Protein AF-A0A6I5C5K5-F1 (afdb_monomer_lite)

Radius of gyration: 12.7 Å; chains: 1; bounding box: 32×16×32 Å

Sequence (65 aa):
ATPSVTLCGPVPPSRWGPPPGDPRHRVLWHGPEGDPHGSDPDPALLRISPDEALDALDALPGPAR

Structure (mmCIF, N/CA/C/O backbone):
data_AF-A0A6I5C5K5-F1
#
_entry.id   AF-A0A6I5C5K5-F1
#
loop_
_atom_site.group_PDB
_atom_site.id
_atom_site.type_symbol
_atom_site.label_atom_id
_atom_site.label_alt_id
_atom_site.label_comp_id
_atom_site.label_asym_id
_atom_site.label_entity_id
_atom_site.label_seq_id
_atom_site.pdbx_PDB_ins_code
_atom_site.Cartn_x
_atom_site.Cartn_y
_atom_site.Cartn_z
_atom_site.occupancy
_atom_site.B_iso_or_equiv
_atom_site.auth_seq_id
_atom_site.auth_comp_id
_atom_site.auth_asym_id
_atom_site.auth_atom_id
_atom_site.pdbx_PDB_model_num
ATOM 1 N N . ALA A 1 1 ? -2.416 8.249 17.307 1.00 80.06 1 ALA A N 1
ATOM 2 C CA . ALA A 1 1 ? -1.944 8.304 15.912 1.00 80.06 1 ALA A CA 1
ATOM 3 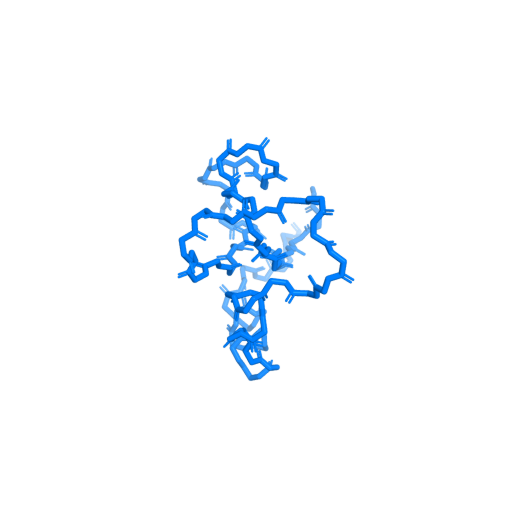C C . ALA A 1 1 ? -3.149 8.163 14.996 1.00 80.06 1 ALA A C 1
ATOM 5 O O . ALA A 1 1 ? -4.077 7.446 15.364 1.00 80.06 1 ALA A O 1
ATOM 6 N N . THR A 1 2 ? -3.157 8.871 13.868 1.00 88.06 2 THR A N 1
ATOM 7 C CA . THR A 1 2 ? -4.204 8.756 12.842 1.00 88.06 2 THR A CA 1
ATOM 8 C C . THR A 1 2 ? -4.014 7.449 12.065 1.00 88.06 2 THR A C 1
ATOM 10 O O . THR A 1 2 ? -2.875 7.194 11.669 1.00 88.06 2 THR A O 1
ATOM 13 N N . PRO A 1 3 ? -5.060 6.625 11.848 1.00 92.56 3 PRO A N 1
ATOM 14 C CA . PRO A 1 3 ? -4.958 5.441 10.995 1.00 92.56 3 PRO A CA 1
ATOM 15 C C . PRO A 1 3 ? -4.474 5.793 9.585 1.00 92.56 3 PRO A C 1
ATOM 17 O O . PRO A 1 3 ? -4.830 6.848 9.057 1.00 92.56 3 PRO A O 1
ATOM 20 N N . SER A 1 4 ? -3.648 4.940 8.979 1.00 92.88 4 SER A N 1
ATOM 21 C CA . SER A 1 4 ? -3.043 5.234 7.675 1.00 92.88 4 SER A CA 1
ATOM 22 C C . SER A 1 4 ? -2.767 3.989 6.842 1.00 92.88 4 SER A C 1
ATOM 24 O O . SER A 1 4 ? -2.421 2.933 7.375 1.00 92.88 4 SER A O 1
ATOM 26 N N . VAL A 1 5 ? -2.815 4.162 5.522 1.00 95.69 5 VAL A N 1
ATOM 27 C CA . VAL A 1 5 ? -2.226 3.233 4.554 1.00 95.69 5 VAL A CA 1
ATOM 28 C C . VAL A 1 5 ? -0.922 3.844 4.044 1.00 95.69 5 VAL A C 1
ATOM 30 O O . VAL A 1 5 ? -0.910 4.983 3.582 1.00 95.69 5 VAL A O 1
ATOM 33 N N . THR A 1 6 ? 0.183 3.110 4.149 1.00 94.88 6 THR A N 1
ATOM 34 C CA . THR A 1 6 ? 1.497 3.525 3.641 1.00 94.88 6 THR A CA 1
ATOM 35 C C . THR A 1 6 ? 1.850 2.699 2.414 1.00 94.88 6 THR A C 1
ATOM 37 O O . THR A 1 6 ? 1.900 1.473 2.482 1.00 94.88 6 THR A O 1
ATOM 40 N N . LEU A 1 7 ? 2.108 3.377 1.299 1.00 95.31 7 LEU A N 1
ATOM 41 C CA . LEU A 1 7 ? 2.547 2.760 0.054 1.00 95.31 7 LEU A CA 1
ATOM 42 C C . LEU A 1 7 ? 4.073 2.823 0.025 1.00 95.31 7 LEU A C 1
ATOM 44 O O . LEU A 1 7 ? 4.653 3.910 0.056 1.00 95.31 7 LEU A O 1
ATOM 48 N N . CYS A 1 8 ? 4.724 1.666 0.001 1.00 93.94 8 CYS A N 1
ATOM 49 C CA . CYS A 1 8 ? 6.177 1.575 -0.052 1.00 93.94 8 CYS A CA 1
ATOM 50 C C . CYS A 1 8 ? 6.621 1.209 -1.467 1.00 93.94 8 CYS A C 1
ATOM 52 O O . CYS A 1 8 ? 6.064 0.306 -2.086 1.00 93.94 8 CYS A O 1
ATOM 54 N N . GLY A 1 9 ? 7.642 1.907 -1.965 1.00 92.56 9 GLY A N 1
ATOM 55 C CA . GLY A 1 9 ? 8.294 1.565 -3.225 1.00 92.56 9 GLY A CA 1
ATOM 56 C C . GLY A 1 9 ? 9.466 0.604 -3.022 1.00 92.56 9 GLY A C 1
ATOM 57 O O . GLY A 1 9 ? 9.268 -0.482 -2.480 1.00 92.56 9 GLY A O 1
ATOM 58 N N . PRO A 1 10 ? 10.697 0.983 -3.401 1.00 95.81 10 PRO A N 1
ATOM 59 C CA . PRO A 1 10 ? 11.830 0.058 -3.409 1.00 95.81 10 PRO A CA 1
ATOM 60 C C . PRO A 1 10 ? 12.308 -0.325 -2.004 1.00 95.81 10 PRO A C 1
ATOM 62 O O . PRO A 1 10 ? 12.992 -1.328 -1.835 1.00 95.81 10 PRO A O 1
ATOM 65 N N . VAL A 1 11 ? 11.987 0.471 -0.982 1.00 95.00 11 VAL A N 1
ATOM 66 C CA . VAL A 1 11 ? 12.514 0.272 0.371 1.00 95.00 11 VAL A CA 1
ATOM 67 C C . VAL A 1 11 ? 11.547 -0.572 1.201 1.00 95.00 11 VAL A C 1
ATOM 69 O O . VAL A 1 11 ? 10.378 -0.193 1.318 1.00 95.00 11 VAL A O 1
ATOM 72 N N . PRO A 1 12 ? 12.006 -1.673 1.829 1.00 94.06 12 PRO A N 1
ATOM 73 C CA . PRO A 1 12 ? 11.138 -2.508 2.640 1.00 94.06 12 PRO A CA 1
ATOM 74 C C . PRO A 1 12 ? 10.584 -1.730 3.844 1.00 94.06 12 PRO A C 1
ATOM 76 O O . PRO A 1 12 ? 11.317 -0.976 4.499 1.00 94.06 12 PRO A O 1
ATOM 79 N N . PRO A 1 13 ? 9.316 -1.961 4.219 1.00 94.00 13 PRO A N 1
ATOM 80 C CA . PRO A 1 13 ? 8.683 -1.261 5.333 1.00 94.00 13 PRO A CA 1
ATOM 81 C C . PRO A 1 13 ? 9.308 -1.570 6.692 1.00 94.00 13 PRO A C 1
ATOM 83 O O . PRO A 1 13 ? 9.145 -0.799 7.628 1.00 94.00 13 PRO A O 1
ATOM 86 N N . SER A 1 14 ? 10.089 -2.641 6.819 1.00 92.62 14 SER A N 1
ATOM 87 C CA . SER A 1 14 ? 10.872 -2.900 8.031 1.00 92.62 14 SER A CA 1
ATOM 88 C C . SER A 1 14 ? 11.945 -1.838 8.310 1.00 92.62 14 SER A C 1
ATOM 90 O O . SER A 1 14 ? 12.431 -1.768 9.436 1.00 92.62 14 SER A O 1
ATOM 92 N N . ARG A 1 15 ? 12.325 -1.015 7.318 1.00 92.50 15 ARG A N 1
ATOM 93 C CA . ARG A 1 15 ? 13.322 0.058 7.482 1.00 92.50 15 ARG A CA 1
ATOM 94 C C . ARG A 1 15 ? 12.708 1.435 7.739 1.00 92.50 15 ARG A C 1
ATOM 96 O O . ARG A 1 15 ? 13.273 2.195 8.515 1.00 92.50 15 ARG A O 1
ATOM 103 N N . TRP A 1 16 ? 11.587 1.755 7.086 1.00 84.62 16 TRP A N 1
ATOM 104 C CA . TRP A 1 16 ? 10.980 3.101 7.113 1.00 84.62 16 TRP A CA 1
ATOM 105 C C . TRP A 1 16 ? 9.448 3.104 7.222 1.00 84.62 16 TRP A C 1
ATOM 107 O O . TRP A 1 16 ? 8.813 4.144 7.061 1.00 84.62 16 TRP A O 1
ATOM 117 N N . GLY A 1 17 ? 8.839 1.945 7.460 1.00 87.06 17 GLY A N 1
ATOM 118 C CA . GLY A 1 17 ? 7.400 1.802 7.640 1.00 87.06 17 GLY A CA 1
ATOM 119 C C . GLY A 1 17 ? 6.937 2.116 9.068 1.00 87.06 17 GLY A C 1
ATOM 120 O O . GLY A 1 17 ? 7.754 2.329 9.969 1.00 87.06 17 GLY A O 1
ATOM 121 N N . PRO A 1 18 ? 5.612 2.148 9.291 1.00 89.31 18 PRO A N 1
ATOM 122 C CA . PRO A 1 18 ? 5.034 2.311 10.620 1.00 89.31 18 PRO A CA 1
ATOM 123 C C . PRO A 1 18 ? 5.470 1.180 11.571 1.00 89.31 18 PRO A C 1
ATOM 125 O O . PRO A 1 18 ? 5.844 0.098 11.106 1.00 89.31 18 PRO A O 1
ATOM 128 N N . PRO A 1 19 ? 5.391 1.390 12.901 1.00 87.81 19 PRO A N 1
ATOM 129 C CA . PRO A 1 19 ? 5.694 0.350 13.876 1.00 87.81 19 PRO A CA 1
ATOM 130 C C . PRO A 1 19 ? 4.928 -0.948 13.567 1.00 87.81 19 PRO A C 1
ATOM 132 O O . PRO A 1 19 ? 3.704 -0.907 13.402 1.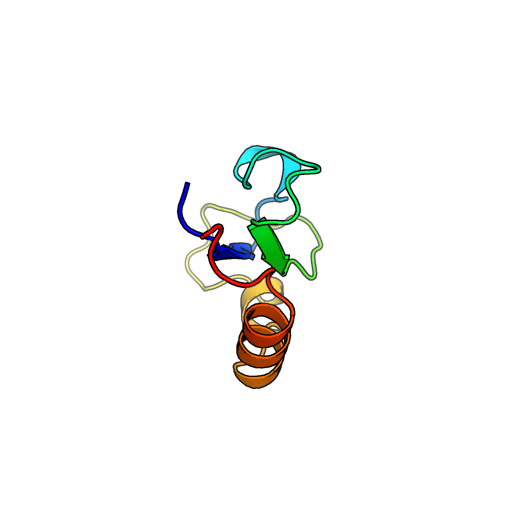00 87.81 19 PRO A O 1
ATOM 135 N N . PRO A 1 20 ? 5.615 -2.099 13.476 1.00 84.62 20 PRO A N 1
ATOM 136 C CA . PRO A 1 20 ? 4.966 -3.353 13.130 1.00 84.62 20 PRO A CA 1
ATOM 137 C C . PRO A 1 20 ? 3.967 -3.768 14.214 1.00 84.62 20 PRO A C 1
ATOM 139 O O . PRO A 1 20 ? 4.222 -3.610 15.407 1.00 84.62 20 PRO A O 1
ATOM 142 N N . GLY A 1 21 ? 2.838 -4.341 13.794 1.00 84.44 21 GLY A N 1
ATOM 143 C CA . GLY A 1 21 ? 1.828 -4.893 14.699 1.00 84.44 21 GLY A CA 1
ATOM 144 C C . GLY A 1 21 ? 0.796 -3.897 15.236 1.00 84.44 21 GLY A C 1
ATOM 145 O O . GLY A 1 21 ? -0.103 -4.322 15.957 1.00 84.44 21 GLY A O 1
ATOM 146 N N . ASP A 1 22 ? 0.864 -2.608 14.879 1.00 90.50 22 ASP A N 1
ATOM 147 C CA . ASP A 1 22 ? -0.228 -1.667 15.161 1.00 90.50 22 ASP A CA 1
ATOM 148 C C . ASP A 1 22 ? -1.321 -1.791 14.080 1.00 90.50 22 ASP A C 1
ATOM 150 O O . ASP A 1 22 ? -1.084 -1.409 12.932 1.00 90.50 22 ASP A O 1
ATOM 154 N N . PRO A 1 23 ? -2.531 -2.283 14.411 1.00 88.50 23 PRO A N 1
ATOM 155 C CA . PRO A 1 23 ? -3.582 -2.527 13.422 1.00 88.50 23 PRO A CA 1
ATOM 156 C C . PRO A 1 23 ? -4.144 -1.246 12.793 1.00 88.50 23 PRO A C 1
ATOM 158 O O . PRO A 1 23 ? -4.886 -1.323 11.818 1.00 88.50 23 PRO A O 1
ATOM 161 N N . ARG A 1 24 ? -3.822 -0.061 13.331 1.00 91.69 24 ARG A N 1
ATOM 162 C CA . ARG A 1 24 ? -4.233 1.227 12.746 1.00 91.69 24 ARG A CA 1
ATOM 163 C C . ARG A 1 24 ? -3.439 1.589 11.498 1.00 91.69 24 ARG A C 1
ATOM 165 O O . ARG A 1 24 ? -3.855 2.482 10.761 1.00 91.69 24 ARG A O 1
ATOM 172 N N . HIS A 1 25 ? -2.298 0.943 11.282 1.00 92.94 25 HIS A N 1
ATOM 173 C CA . HIS A 1 25 ? -1.417 1.229 10.166 1.00 92.94 25 HIS A CA 1
ATOM 174 C C . HIS A 1 25 ? -1.288 -0.004 9.285 1.00 92.94 25 HIS A C 1
ATOM 176 O O . HIS A 1 25 ? -0.921 -1.083 9.747 1.00 92.94 25 HIS A O 1
ATOM 182 N N . ARG A 1 26 ? -1.566 0.166 7.994 1.00 94.50 26 ARG A N 1
ATOM 183 C CA . ARG A 1 26 ? -1.396 -0.888 6.998 1.00 94.50 26 ARG A CA 1
ATOM 184 C C . ARG A 1 26 ? -0.377 -0.462 5.959 1.00 94.50 26 ARG A C 1
ATOM 186 O O . ARG A 1 26 ? -0.296 0.710 5.602 1.00 94.50 26 ARG A O 1
ATOM 193 N N . VAL A 1 27 ? 0.409 -1.420 5.489 1.00 95.88 27 VAL A N 1
ATOM 194 C CA . VAL A 1 27 ? 1.444 -1.190 4.486 1.00 95.88 27 VAL A CA 1
ATOM 195 C C . VAL A 1 27 ? 1.115 -1.984 3.234 1.00 95.88 27 VAL A C 1
ATOM 197 O O . VAL A 1 27 ? 0.834 -3.177 3.329 1.00 95.88 27 VAL A O 1
ATOM 200 N N . LEU A 1 28 ? 1.207 -1.324 2.081 1.00 96.81 28 LEU A N 1
ATOM 201 C CA . LEU A 1 28 ? 1.211 -1.957 0.768 1.00 96.81 28 LEU A CA 1
ATOM 202 C C . LEU A 1 28 ? 2.638 -1.934 0.223 1.00 96.81 28 LEU A C 1
ATOM 204 O O . LEU A 1 28 ? 3.245 -0.869 0.080 1.00 96.81 28 LEU A O 1
ATOM 208 N N . TRP A 1 29 ? 3.190 -3.118 -0.030 1.00 96.44 29 TRP A N 1
ATOM 209 C CA . TRP A 1 29 ? 4.528 -3.287 -0.579 1.00 96.44 29 TRP A CA 1
ATOM 210 C C . TRP A 1 29 ? 4.603 -4.596 -1.355 1.00 96.44 29 TRP A C 1
ATOM 212 O O . TRP A 1 29 ? 4.469 -5.673 -0.776 1.00 96.44 29 TRP A O 1
ATOM 222 N N . HIS A 1 30 ? 4.854 -4.498 -2.657 1.00 96.69 30 HIS A N 1
ATOM 223 C CA . HIS A 1 30 ? 4.911 -5.669 -3.536 1.00 96.69 30 HIS A CA 1
ATOM 224 C C . HIS A 1 30 ? 6.318 -6.237 -3.711 1.00 96.69 30 HIS A C 1
ATOM 226 O O . HIS A 1 30 ? 6.477 -7.277 -4.350 1.00 96.69 30 HIS A O 1
ATOM 232 N N . GLY A 1 31 ? 7.334 -5.570 -3.150 1.00 92.88 31 GLY A N 1
ATOM 233 C CA . GLY A 1 31 ? 8.740 -5.929 -3.318 1.00 92.88 31 GLY A CA 1
ATOM 234 C C . GLY A 1 31 ? 9.150 -6.119 -4.790 1.00 92.88 31 GLY A C 1
ATOM 235 O O . GLY A 1 31 ? 8.393 -5.783 -5.701 1.00 92.88 31 GLY A O 1
ATOM 236 N N . PRO A 1 32 ? 10.327 -6.704 -5.063 1.00 95.50 32 PRO A N 1
ATOM 237 C CA . PRO A 1 32 ? 11.432 -6.899 -4.122 1.00 95.50 32 PRO A CA 1
ATOM 238 C C . PRO A 1 32 ? 12.009 -5.557 -3.631 1.00 95.50 32 PRO A C 1
ATOM 240 O O . PRO A 1 32 ? 11.522 -4.492 -4.002 1.00 95.50 32 PRO A O 1
ATOM 243 N N . GLU A 1 33 ? 13.035 -5.602 -2.775 1.00 95.88 33 GLU A N 1
ATOM 244 C CA . GLU A 1 33 ? 13.833 -4.402 -2.490 1.00 95.88 33 GLU A CA 1
ATOM 245 C C . GLU A 1 33 ? 14.501 -3.904 -3.784 1.00 95.88 33 GLU A C 1
ATOM 247 O O . GLU A 1 33 ? 15.027 -4.706 -4.560 1.00 95.88 33 GLU A O 1
ATOM 252 N N . GLY A 1 34 ? 14.447 -2.593 -4.010 1.00 94.38 34 GLY A N 1
ATOM 253 C CA . GLY A 1 34 ? 14.966 -1.916 -5.199 1.00 94.38 34 GLY A CA 1
ATOM 254 C C . GLY A 1 34 ? 15.899 -0.753 -4.852 1.00 94.38 34 GLY A C 1
ATOM 255 O O . GLY A 1 34 ? 16.373 -0.637 -3.721 1.00 94.38 34 GLY A O 1
ATOM 256 N N . ASP A 1 35 ? 16.144 0.131 -5.821 1.00 95.31 35 ASP A N 1
ATOM 257 C CA . ASP A 1 35 ? 17.011 1.303 -5.647 1.00 95.31 35 ASP A CA 1
ATOM 258 C C . ASP A 1 35 ? 16.230 2.519 -5.096 1.00 95.31 35 ASP A C 1
ATOM 260 O O . ASP A 1 35 ? 15.411 3.093 -5.817 1.00 95.31 35 ASP A O 1
ATOM 264 N N . PRO A 1 36 ? 16.474 2.969 -3.849 1.00 93.75 36 PRO A N 1
ATOM 265 C CA . PRO A 1 36 ? 15.853 4.182 -3.309 1.00 93.75 36 PRO A CA 1
ATOM 266 C C . PRO A 1 36 ? 16.327 5.482 -3.968 1.00 93.75 36 PRO A C 1
ATOM 268 O O . PRO A 1 36 ? 15.724 6.529 -3.732 1.00 93.75 36 PRO A O 1
ATOM 271 N N . HIS A 1 37 ? 17.415 5.438 -4.735 1.00 95.06 37 HIS A N 1
ATOM 272 C CA . HIS A 1 37 ? 18.027 6.589 -5.392 1.00 95.06 37 HIS A CA 1
ATOM 273 C C . HIS A 1 37 ? 17.801 6.596 -6.912 1.00 95.06 37 HIS A C 1
ATOM 275 O O . HIS A 1 37 ? 18.399 7.420 -7.607 1.00 95.06 37 HIS A O 1
ATOM 281 N N . GLY A 1 38 ? 16.933 5.713 -7.418 1.00 93.44 38 GLY A N 1
ATOM 282 C CA . GLY A 1 38 ? 16.587 5.636 -8.833 1.00 93.44 38 GLY A CA 1
ATOM 283 C C . GLY A 1 38 ? 15.953 6.926 -9.362 1.00 93.44 38 GLY A C 1
ATOM 284 O O . GLY A 1 38 ? 15.302 7.675 -8.634 1.00 93.44 38 GLY A O 1
ATOM 285 N N . SER A 1 39 ? 16.141 7.186 -10.656 1.00 96.75 39 SER A N 1
ATOM 286 C CA . SER A 1 39 ? 15.566 8.350 -11.346 1.00 96.75 39 SER A CA 1
ATOM 287 C C 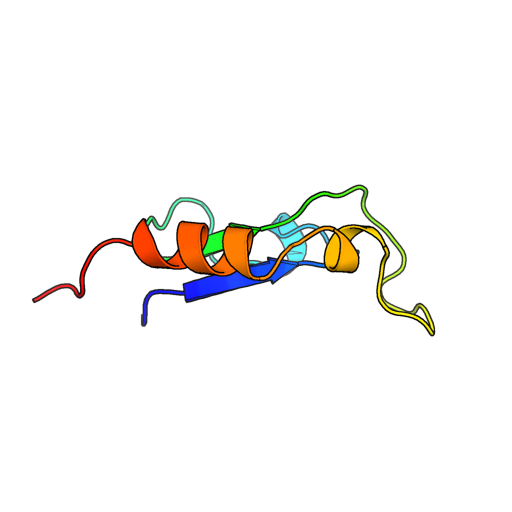. SER A 1 39 ? 14.075 8.215 -11.644 1.00 96.75 39 SER A C 1
ATOM 289 O O . SER A 1 39 ? 13.399 9.221 -11.851 1.00 96.75 39 SER A O 1
ATOM 291 N N . ASP A 1 40 ? 13.576 6.982 -11.676 1.00 95.69 40 ASP A N 1
ATOM 292 C CA . ASP A 1 40 ? 12.205 6.636 -12.030 1.00 95.69 40 ASP A CA 1
ATOM 293 C C . ASP A 1 40 ? 11.487 6.003 -10.832 1.00 95.69 40 ASP A C 1
ATOM 295 O O . ASP A 1 40 ? 12.135 5.381 -9.982 1.00 95.69 40 ASP A O 1
ATOM 299 N N . PRO A 1 41 ? 10.149 6.117 -10.745 1.00 94.75 41 PRO A N 1
ATOM 300 C CA . PRO A 1 41 ? 9.388 5.404 -9.730 1.00 94.75 41 PRO A CA 1
ATOM 301 C C . PRO A 1 41 ? 9.623 3.894 -9.824 1.00 94.75 41 PRO A C 1
ATOM 303 O O . PRO A 1 41 ? 9.568 3.310 -10.907 1.00 94.75 41 PRO A O 1
ATOM 306 N N . ASP A 1 42 ? 9.841 3.255 -8.675 1.00 95.44 42 ASP A N 1
ATOM 307 C CA . ASP A 1 42 ? 10.091 1.818 -8.630 1.00 95.44 42 ASP A CA 1
ATOM 308 C C . ASP A 1 42 ? 8.892 1.022 -9.196 1.00 95.44 42 ASP A C 1
ATOM 310 O O . ASP A 1 42 ? 7.743 1.285 -8.816 1.00 95.44 42 ASP A O 1
ATOM 314 N N . PRO A 1 43 ? 9.113 0.026 -10.074 1.00 94.81 43 PRO A N 1
ATOM 315 C CA . PRO A 1 43 ? 8.029 -0.763 -10.654 1.00 94.81 43 PRO A CA 1
ATOM 316 C C . PRO A 1 43 ? 7.137 -1.466 -9.622 1.00 94.81 43 PRO A C 1
ATOM 318 O O . PRO A 1 43 ? 5.958 -1.684 -9.890 1.00 94.81 43 PRO A O 1
ATOM 321 N N . ALA A 1 44 ? 7.656 -1.820 -8.442 1.00 94.88 44 ALA A N 1
ATOM 322 C CA . ALA A 1 44 ? 6.862 -2.399 -7.365 1.00 94.88 44 ALA A CA 1
ATOM 323 C C . ALA A 1 44 ? 5.883 -1.396 -6.756 1.00 94.88 44 ALA A C 1
ATOM 325 O O . ALA A 1 44 ? 4.760 -1.786 -6.437 1.00 94.88 44 ALA A O 1
ATOM 326 N N . LEU A 1 45 ? 6.274 -0.120 -6.645 1.00 95.75 45 LEU A N 1
ATOM 327 C CA . LEU A 1 45 ? 5.363 0.954 -6.239 1.00 95.75 45 LEU A CA 1
ATOM 328 C C . LEU A 1 45 ? 4.232 1.097 -7.257 1.00 95.75 45 LEU A C 1
ATOM 330 O O . LEU A 1 45 ? 3.068 1.176 -6.883 1.00 95.75 45 LEU A O 1
ATOM 334 N N . LEU A 1 46 ? 4.579 1.085 -8.547 1.00 96.69 46 LEU A N 1
ATOM 335 C CA . LEU A 1 46 ? 3.623 1.246 -9.646 1.00 96.69 46 LEU A CA 1
ATOM 336 C C . LEU A 1 46 ? 2.673 0.052 -9.822 1.00 96.69 46 LEU A C 1
ATOM 338 O O . LEU A 1 46 ? 1.671 0.172 -10.522 1.00 96.69 46 LEU A O 1
ATOM 342 N N . ARG A 1 47 ? 2.960 -1.093 -9.191 1.00 96.69 47 ARG A N 1
ATOM 343 C CA . ARG A 1 47 ? 2.020 -2.221 -9.116 1.00 96.69 47 ARG A CA 1
ATOM 344 C C . ARG A 1 47 ? 0.884 -1.994 -8.124 1.00 96.69 47 ARG A C 1
ATOM 346 O O . ARG A 1 47 ? -0.122 -2.687 -8.237 1.00 96.69 47 ARG A O 1
ATOM 353 N N . ILE A 1 48 ? 1.032 -1.060 -7.183 1.00 97.94 48 ILE A N 1
ATOM 354 C CA . ILE A 1 48 ? -0.034 -0.724 -6.240 1.00 97.94 48 ILE A CA 1
ATOM 355 C C . ILE A 1 48 ? -1.102 0.064 -6.994 1.00 97.94 48 ILE A C 1
ATOM 357 O O . ILE A 1 48 ? -0.849 1.173 -7.473 1.00 97.94 48 ILE A O 1
ATOM 361 N N . SER A 1 49 ? -2.296 -0.512 -7.115 1.00 97.75 49 SER A N 1
ATOM 362 C CA . SER A 1 49 ? -3.405 0.152 -7.797 1.00 97.75 49 SER A CA 1
ATOM 363 C C . SER A 1 49 ? -4.146 1.115 -6.858 1.00 97.75 49 SER A C 1
ATOM 365 O O . SER A 1 49 ? -4.102 0.959 -5.633 1.00 97.75 49 SER A O 1
ATOM 367 N N . PRO A 1 50 ? -4.874 2.106 -7.405 1.00 98.12 50 PRO A N 1
ATOM 368 C CA . PRO A 1 50 ? -5.776 2.927 -6.603 1.00 98.12 50 PRO A CA 1
ATOM 369 C C . PRO A 1 50 ? -6.835 2.100 -5.864 1.00 98.12 50 PRO A C 1
ATOM 371 O O . PRO A 1 50 ? -7.102 2.374 -4.698 1.00 98.12 50 PRO A O 1
ATOM 374 N N . ASP A 1 51 ? -7.389 1.070 -6.507 1.00 98.56 51 ASP A N 1
ATOM 375 C CA . ASP A 1 51 ? -8.396 0.197 -5.895 1.00 98.56 51 ASP A CA 1
ATOM 376 C C . ASP A 1 51 ? -7.812 -0.576 -4.706 1.00 98.56 51 ASP A C 1
ATOM 378 O O . ASP A 1 51 ? -8.416 -0.607 -3.642 1.00 98.56 51 ASP A O 1
ATOM 382 N N . GLU A 1 52 ? -6.584 -1.095 -4.826 1.00 98.44 52 GLU A N 1
ATOM 383 C CA . GLU A 1 52 ? -5.886 -1.748 -3.713 1.00 98.44 52 GLU A CA 1
ATOM 384 C C . GLU A 1 52 ? -5.679 -0.784 -2.534 1.00 98.44 52 GLU A C 1
ATOM 386 O O . GLU A 1 52 ? -5.823 -1.166 -1.371 1.00 98.44 52 GLU A O 1
ATOM 391 N N . ALA A 1 53 ? -5.372 0.486 -2.816 1.00 97.56 53 ALA A N 1
ATOM 392 C CA . ALA A 1 53 ? -5.223 1.507 -1.784 1.00 97.56 53 ALA A CA 1
ATOM 393 C C . ALA A 1 53 ? -6.555 1.826 -1.080 1.00 97.56 53 ALA A C 1
ATOM 395 O O . ALA A 1 53 ? -6.564 2.030 0.136 1.00 97.56 53 ALA A 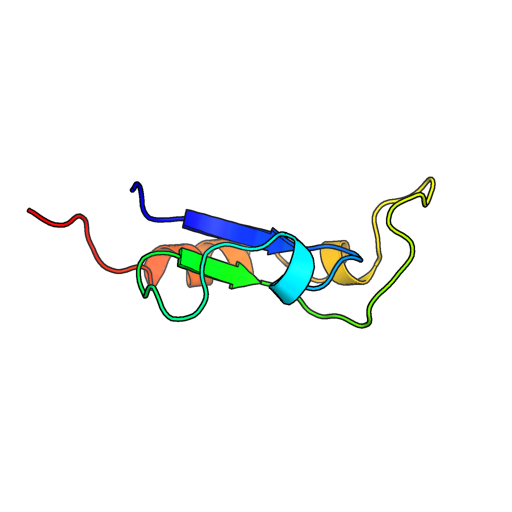O 1
ATOM 396 N N . LEU A 1 54 ? -7.667 1.851 -1.821 1.00 97.44 54 LEU A N 1
ATOM 397 C CA . LEU A 1 54 ? -9.009 2.065 -1.274 1.00 97.44 54 LEU A CA 1
ATOM 398 C C . LEU A 1 54 ? -9.484 0.856 -0.459 1.00 97.44 54 LEU A C 1
ATOM 400 O O . LEU A 1 54 ? -9.900 1.032 0.682 1.00 97.44 54 LEU A O 1
ATOM 404 N N . ASP A 1 55 ? -9.297 -0.364 -0.958 1.00 98.12 55 ASP A N 1
ATOM 405 C CA . ASP A 1 55 ? -9.567 -1.596 -0.206 1.00 98.12 55 ASP A CA 1
ATOM 406 C C . ASP A 1 55 ? -8.734 -1.646 1.090 1.00 98.12 55 ASP A C 1
ATOM 408 O O . ASP A 1 55 ? -9.192 -2.051 2.170 1.00 98.12 55 ASP A O 1
ATOM 412 N N . ALA A 1 56 ? -7.480 -1.188 1.010 1.00 96.50 56 ALA A N 1
ATOM 413 C CA . ALA A 1 56 ? -6.607 -1.075 2.165 1.00 96.50 56 ALA A CA 1
ATOM 414 C C . ALA A 1 56 ? -7.092 -0.017 3.170 1.00 96.50 56 ALA A 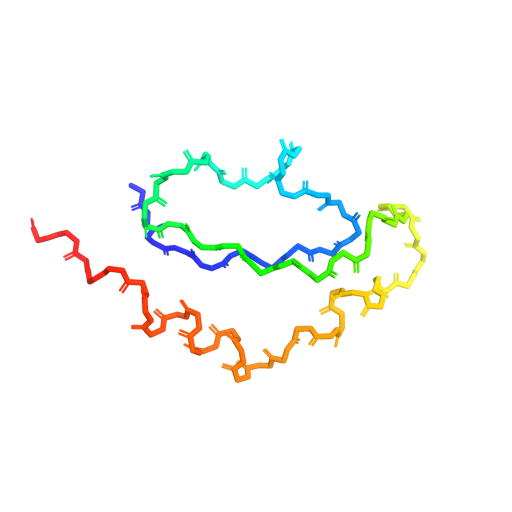C 1
ATOM 416 O O . ALA A 1 56 ? -6.890 -0.204 4.374 1.00 96.50 56 ALA A O 1
ATOM 417 N N . LEU A 1 57 ? -7.728 1.057 2.705 1.00 94.94 57 LEU A N 1
ATOM 418 C CA . LEU A 1 57 ? -8.313 2.096 3.547 1.00 94.94 57 LEU A CA 1
ATOM 419 C C . LEU A 1 57 ? -9.586 1.597 4.240 1.00 94.94 57 LEU A C 1
ATOM 421 O O . LEU A 1 57 ? -9.717 1.758 5.452 1.00 94.94 57 LEU A O 1
ATOM 425 N N . ASP A 1 58 ? -10.472 0.935 3.497 1.00 95.38 58 ASP A N 1
ATOM 426 C CA . ASP A 1 58 ? -11.777 0.470 3.980 1.00 95.38 58 ASP A CA 1
ATOM 427 C C . ASP A 1 58 ? -11.669 -0.577 5.092 1.00 95.38 58 ASP A C 1
ATOM 429 O O . ASP A 1 58 ? -12.537 -0.660 5.961 1.00 95.38 58 ASP A O 1
ATOM 433 N N . ALA A 1 59 ? -10.584 -1.355 5.114 1.00 93.50 59 ALA A N 1
ATOM 434 C CA . ALA A 1 59 ? -10.333 -2.320 6.185 1.00 93.50 59 ALA A CA 1
ATOM 435 C C . ALA A 1 59 ? -9.409 -1.806 7.310 1.00 93.50 59 ALA A C 1
ATOM 437 O O . ALA A 1 59 ? -8.966 -2.602 8.143 1.00 93.50 59 ALA A O 1
ATOM 438 N N . LEU A 1 60 ? -9.132 -0.497 7.383 1.00 92.94 60 LEU A N 1
ATOM 439 C CA . LEU A 1 60 ? -8.580 0.091 8.606 1.00 92.94 60 LEU A CA 1
ATOM 440 C C . LEU A 1 60 ? -9.624 0.057 9.737 1.00 92.94 60 LEU A C 1
ATOM 442 O O . LEU A 1 60 ? -10.824 0.190 9.487 1.00 92.94 60 LEU A O 1
ATOM 446 N N . PRO A 1 61 ? -9.198 -0.084 11.005 1.00 88.69 61 PRO A N 1
ATOM 447 C CA . PRO A 1 61 ? -10.116 0.045 12.125 1.00 88.69 61 PRO A CA 1
ATOM 448 C C . PRO A 1 61 ? -10.734 1.447 12.129 1.00 88.69 61 PRO A C 1
ATOM 450 O O . PRO A 1 61 ? -10.041 2.447 11.919 1.00 88.69 61 PRO A O 1
ATOM 453 N N . GLY A 1 62 ? -12.039 1.512 12.404 1.00 78.62 62 GL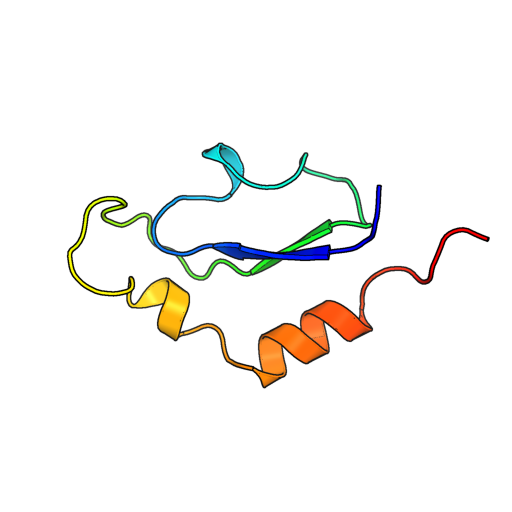Y A N 1
ATOM 454 C CA . GLY A 1 62 ? -12.741 2.778 12.586 1.00 78.62 62 GLY A CA 1
ATOM 455 C C . GLY A 1 62 ? -12.064 3.649 13.654 1.00 78.62 62 GLY A C 1
ATOM 456 O O . GLY A 1 62 ? -11.327 3.132 14.503 1.00 78.62 62 GLY A O 1
ATOM 457 N N . PRO A 1 63 ? -12.286 4.973 13.628 1.00 67.69 63 PRO A N 1
ATOM 458 C CA . PRO A 1 63 ? -11.665 5.873 14.588 1.00 67.69 63 PRO A CA 1
ATOM 459 C C . PRO A 1 63 ? -11.950 5.398 16.016 1.00 67.69 63 PRO A C 1
ATOM 461 O O . PRO A 1 63 ? -13.096 5.105 16.366 1.00 67.69 63 PRO A O 1
ATOM 464 N N . ALA A 1 64 ? -10.895 5.310 16.831 1.00 62.44 64 ALA A N 1
ATOM 465 C CA . ALA A 1 64 ? -11.044 5.092 18.262 1.00 62.44 64 ALA A CA 1
ATOM 466 C C . ALA A 1 64 ? -11.908 6.234 18.807 1.00 62.44 64 ALA A C 1
ATOM 468 O O . ALA A 1 64 ? -11.552 7.404 18.647 1.00 62.44 64 ALA A O 1
ATOM 469 N N . ARG A 1 65 ? -13.073 5.876 19.343 1.00 56.94 65 ARG A N 1
ATOM 470 C CA . ARG A 1 65 ? -14.030 6.828 19.897 1.00 56.94 65 ARG A CA 1
ATOM 471 C C . ARG A 1 65 ? -13.538 7.387 21.225 1.00 56.94 65 ARG A C 1
ATOM 473 O O . ARG A 1 65 ? -12.912 6.613 21.982 1.00 56.94 65 ARG A O 1
#

pLDDT: mean 92.01, std 7.8, range [56.94, 98.56]

Secondary structure (DSSP, 8-state):
---EEEE--SS-HHHHSSPTT-TTEEEE-------TT-SS--HHHHT--HHHHHHHHHTSPPPP-

Foldseek 3Di:
DAQDEAQDFQDDLVVPNDDPPDLSYHYDFQDDRDDPPDPDTHVRSVPCDPVNRVVVVVPHDDDDD